Protein AF-A0A371H935-F1 (afdb_monomer_lite)

Organism: Mucuna pruriens (NCBI:txid157652)

pLDDT: mean 74.62, std 10.26, range [53.62, 87.69]

Foldseek 3Di:
DFLEPVNLLVLADDPPDDLLNSLVVSVVSQVRYPPHDDQVRSVVSVLSRYPVVVVVQVVVPPDPGSVVVSVSD

Radius of gyration: 11.7 Å; chains: 1; bounding box: 23×29×27 Å

Sequence (73 aa):
MTPDRSRLHNLSKTESNGFKDYAQRWRELAAQVKPPLTKKEMVSMFIETLQSSFYDKVVGSVTSNFADLVMVG

Structure (mmCIF, N/CA/C/O backbone):
data_AF-A0A371H935-F1
#
_entry.id   AF-A0A371H935-F1
#
loop_
_atom_site.group_PDB
_atom_site.id
_atom_site.type_symbol
_atom_site.label_atom_id
_atom_site.label_alt_id
_atom_site.label_comp_id
_atom_site.label_asym_id
_atom_site.label_entity_id
_atom_site.label_seq_id
_atom_site.pdbx_PDB_ins_code
_atom_site.Cartn_x
_atom_site.Cartn_y
_atom_site.Cartn_z
_atom_site.occupancy
_atom_site.B_iso_or_equiv
_atom_site.auth_seq_id
_atom_site.auth_comp_id
_atom_site.auth_asym_id
_atom_site.auth_atom_id
_atom_site.pdbx_PDB_model_num
ATOM 1 N N . MET A 1 1 ? 2.643 -14.225 15.159 1.00 57.25 1 MET A N 1
ATOM 2 C CA . MET A 1 1 ? 2.891 -12.770 15.249 1.00 57.25 1 MET A CA 1
ATOM 3 C C . MET A 1 1 ? 2.126 -12.104 14.119 1.00 57.25 1 MET A C 1
ATOM 5 O O . MET A 1 1 ? 2.375 -12.442 12.967 1.00 57.25 1 MET A O 1
ATOM 9 N N . THR A 1 2 ? 1.142 -11.264 14.435 1.00 57.78 2 THR A N 1
ATOM 10 C CA . THR A 1 2 ? 0.382 -10.500 13.432 1.00 57.78 2 THR A CA 1
ATOM 11 C C . THR A 1 2 ? 1.325 -9.494 12.768 1.00 57.78 2 THR A C 1
ATOM 13 O O . THR A 1 2 ? 2.202 -8.967 13.451 1.00 57.78 2 THR A O 1
ATOM 16 N N . PRO A 1 3 ? 1.230 -9.242 11.455 1.00 62.41 3 PRO A N 1
ATOM 17 C CA . PRO A 1 3 ? 1.972 -8.146 10.857 1.00 62.41 3 PRO A CA 1
ATOM 18 C C . PRO A 1 3 ? 1.494 -6.824 11.463 1.00 62.41 3 PRO A C 1
ATOM 20 O O . PRO A 1 3 ? 0.335 -6.454 11.302 1.00 62.41 3 PRO A O 1
ATOM 23 N N . ASP A 1 4 ? 2.376 -6.132 12.176 1.00 79.56 4 ASP A N 1
ATOM 24 C CA . ASP A 1 4 ? 2.095 -4.799 12.703 1.00 79.56 4 ASP A CA 1
ATOM 25 C C . ASP A 1 4 ? 2.426 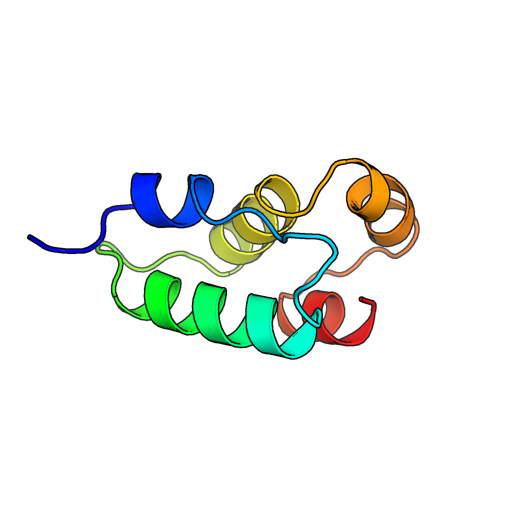-3.727 11.658 1.00 79.56 4 ASP A C 1
ATOM 27 O O . ASP A 1 4 ? 3.153 -3.977 10.691 1.00 79.56 4 ASP A O 1
ATOM 31 N N . ARG A 1 5 ? 1.918 -2.505 11.868 1.00 79.94 5 ARG A N 1
ATOM 32 C CA . ARG A 1 5 ? 2.157 -1.335 10.998 1.00 79.94 5 ARG A CA 1
ATOM 33 C C . ARG A 1 5 ? 3.647 -1.124 10.685 1.00 79.94 5 ARG A C 1
ATOM 35 O O . ARG A 1 5 ? 3.994 -0.731 9.579 1.00 79.94 5 ARG A O 1
ATOM 42 N N . SER A 1 6 ? 4.541 -1.483 11.606 1.00 80.75 6 SER A N 1
ATOM 43 C CA . SER A 1 6 ? 5.998 -1.450 11.414 1.00 80.75 6 SER A CA 1
ATOM 44 C C . SER A 1 6 ? 6.491 -2.294 10.230 1.00 80.75 6 SER A C 1
ATOM 46 O O . SER A 1 6 ? 7.421 -1.892 9.535 1.00 80.75 6 SER A O 1
ATOM 48 N N . ARG A 1 7 ? 5.862 -3.442 9.941 1.00 80.50 7 ARG A N 1
ATOM 49 C CA . ARG A 1 7 ? 6.224 -4.280 8.785 1.00 80.50 7 ARG A CA 1
ATOM 50 C C . ARG A 1 7 ? 5.823 -3.656 7.452 1.00 80.50 7 ARG A C 1
ATOM 52 O O . ARG A 1 7 ? 6.498 -3.924 6.466 1.00 80.50 7 ARG A O 1
ATOM 59 N N . LEU A 1 8 ? 4.765 -2.840 7.426 1.00 84.31 8 LEU A N 1
ATOM 60 C CA . LEU A 1 8 ? 4.399 -2.065 6.238 1.00 84.31 8 LEU A CA 1
ATOM 61 C C . LEU A 1 8 ? 5.432 -0.981 5.955 1.00 84.31 8 LEU A C 1
ATOM 63 O O . LEU A 1 8 ? 5.911 -0.902 4.833 1.00 84.31 8 LEU A O 1
ATOM 67 N N . HIS A 1 9 ? 5.828 -0.213 6.976 1.00 77.56 9 HIS A N 1
AT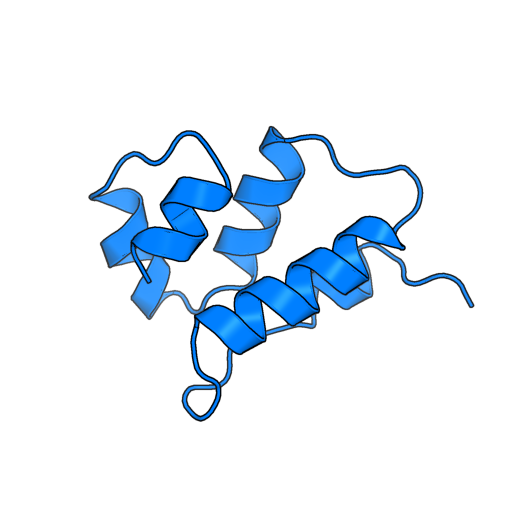OM 68 C CA . HIS A 1 9 ? 6.844 0.837 6.827 1.00 77.56 9 HIS A CA 1
ATOM 69 C C . HIS A 1 9 ? 8.217 0.291 6.419 1.00 77.56 9 HIS A C 1
ATOM 71 O O . HIS A 1 9 ? 8.944 0.934 5.671 1.00 77.56 9 HIS A O 1
ATOM 77 N N . ASN A 1 10 ? 8.562 -0.917 6.868 1.00 79.75 10 ASN A N 1
ATOM 78 C CA . ASN A 1 10 ? 9.800 -1.581 6.461 1.00 79.75 10 ASN A CA 1
ATOM 79 C C . ASN A 1 10 ? 9.762 -2.116 5.019 1.00 79.75 10 ASN A C 1
ATOM 81 O O . ASN A 1 10 ? 10.795 -2.545 4.505 1.00 79.75 10 ASN A O 1
ATOM 85 N N . LEU A 1 11 ? 8.597 -2.128 4.363 1.00 81.50 11 LEU A N 1
ATOM 86 C CA . LEU A 1 11 ? 8.467 -2.588 2.989 1.00 81.50 11 LEU A CA 1
ATOM 87 C C . LEU A 1 11 ? 8.852 -1.463 2.023 1.00 81.50 11 LEU A C 1
ATOM 89 O O . LEU A 1 11 ? 7.991 -0.761 1.506 1.00 81.50 11 LEU A O 1
ATOM 93 N N . SER A 1 12 ? 10.138 -1.286 1.748 1.00 73.00 12 SER A N 1
ATOM 94 C CA . SER A 1 12 ? 10.583 -0.314 0.747 1.00 73.00 12 SER A CA 1
ATOM 95 C C . SER A 1 12 ? 10.520 -0.898 -0.663 1.00 73.00 12 SER A C 1
ATOM 97 O O . SER A 1 12 ? 10.827 -2.074 -0.895 1.00 73.00 12 SER A O 1
ATOM 99 N N . LYS A 1 13 ? 10.114 -0.077 -1.638 1.00 72.00 13 LYS A N 1
ATOM 100 C CA . LYS A 1 13 ? 10.233 -0.465 -3.045 1.00 72.00 13 LYS A CA 1
ATOM 101 C C . LYS A 1 13 ? 11.717 -0.499 -3.414 1.00 72.00 13 LYS A C 1
ATOM 103 O O . LYS A 1 13 ? 12.366 0.542 -3.474 1.00 72.00 13 LYS A O 1
ATOM 108 N N . THR A 1 14 ? 12.244 -1.682 -3.707 1.00 68.19 14 THR A N 1
ATOM 109 C CA . THR A 1 14 ? 13.554 -1.832 -4.348 1.00 68.19 14 THR A CA 1
ATOM 110 C C . THR A 1 14 ? 13.456 -1.496 -5.838 1.00 68.19 14 THR A C 1
ATOM 112 O O . THR A 1 14 ? 12.418 -1.705 -6.475 1.00 68.19 14 THR A O 1
ATOM 115 N N . GLU A 1 15 ? 14.533 -0.970 -6.426 1.00 62.38 15 GLU A N 1
ATOM 116 C CA . GLU A 1 15 ? 14.556 -0.605 -7.853 1.00 62.38 15 GLU A CA 1
ATOM 117 C C . GLU A 1 15 ? 14.355 -1.813 -8.780 1.00 62.38 15 GLU A C 1
ATOM 119 O O . GLU A 1 15 ? 13.783 -1.679 -9.857 1.00 62.38 15 GLU A O 1
ATOM 124 N N . SER A 1 16 ? 14.731 -3.006 -8.316 1.00 64.50 16 SER A N 1
ATOM 125 C CA . SER A 1 16 ? 14.550 -4.281 -9.014 1.00 64.50 16 SER A CA 1
ATOM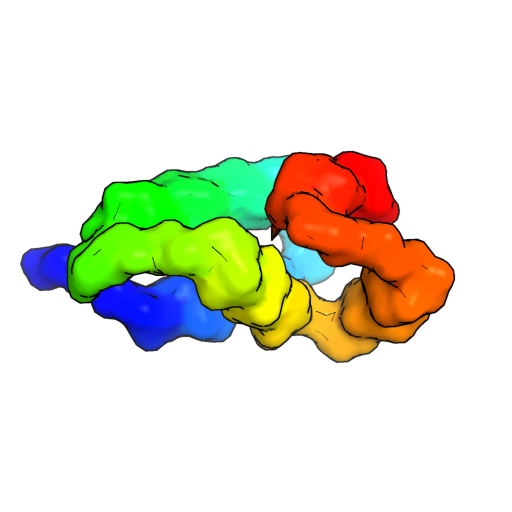 126 C C . SER A 1 16 ? 13.113 -4.811 -9.013 1.00 64.50 16 SER A C 1
ATOM 128 O O . SER A 1 16 ? 12.792 -5.681 -9.821 1.00 64.50 16 SER A O 1
ATOM 130 N N . ASN A 1 17 ? 12.237 -4.310 -8.136 1.00 67.75 17 ASN A N 1
ATOM 131 C CA . ASN A 1 17 ? 10.842 -4.734 -8.089 1.00 67.75 17 ASN A CA 1
ATOM 132 C C . ASN A 1 17 ? 9.971 -3.845 -8.984 1.00 67.75 17 ASN A C 1
ATOM 134 O O . ASN A 1 17 ? 9.964 -2.614 -8.854 1.00 67.75 17 ASN A O 1
ATOM 138 N N . GLY A 1 18 ? 9.170 -4.486 -9.841 1.00 76.62 18 GLY A N 1
ATOM 139 C CA . GLY A 1 18 ? 8.100 -3.820 -10.573 1.00 76.62 18 GLY A CA 1
ATOM 140 C C . GLY A 1 18 ? 7.128 -3.136 -9.611 1.00 76.62 18 GLY A C 1
ATOM 141 O O . GLY A 1 18 ? 6.821 -3.658 -8.536 1.00 76.62 18 GLY A O 1
ATOM 142 N N . PHE A 1 19 ? 6.643 -1.950 -9.981 1.00 77.44 19 PHE A N 1
ATOM 143 C CA . PHE A 1 19 ? 5.752 -1.165 -9.124 1.00 77.44 19 PHE A CA 1
ATOM 144 C C . PHE A 1 19 ? 4.454 -1.913 -8.786 1.00 77.44 19 PHE A C 1
ATOM 146 O O . PHE A 1 19 ? 4.025 -1.913 -7.635 1.00 77.44 19 PHE A O 1
ATOM 153 N N . LYS A 1 20 ? 3.892 -2.651 -9.752 1.00 80.06 20 LYS A N 1
ATOM 154 C CA . LYS A 1 20 ? 2.707 -3.499 -9.547 1.00 80.06 20 LYS A CA 1
ATOM 155 C C . LYS A 1 20 ? 2.940 -4.624 -8.537 1.00 80.06 20 LYS A C 1
ATOM 157 O O . LYS A 1 20 ? 2.105 -4.820 -7.658 1.00 80.06 20 LYS A O 1
ATOM 162 N N . ASP A 1 21 ? 4.074 -5.320 -8.614 1.00 84.44 21 ASP A N 1
ATOM 163 C CA . ASP A 1 21 ? 4.411 -6.395 -7.668 1.00 84.44 21 ASP A CA 1
ATOM 164 C C . ASP A 1 21 ? 4.610 -5.851 -6.253 1.00 84.44 21 ASP A C 1
ATOM 166 O O . ASP A 1 21 ? 4.195 -6.459 -5.264 1.00 84.44 21 ASP A O 1
ATOM 170 N N . TYR A 1 22 ? 5.228 -4.672 -6.157 1.00 84.62 22 TYR A N 1
ATOM 171 C CA . TYR A 1 22 ? 5.381 -3.959 -4.900 1.00 84.62 22 TYR A CA 1
ATOM 172 C C . TYR A 1 22 ? 4.025 -3.542 -4.312 1.00 84.62 22 TYR A C 1
ATOM 174 O O . TYR A 1 22 ? 3.732 -3.875 -3.164 1.00 84.62 22 TYR A O 1
ATOM 182 N N . ALA A 1 23 ? 3.170 -2.890 -5.105 1.00 84.31 23 ALA A N 1
ATOM 183 C CA . ALA A 1 23 ? 1.831 -2.475 -4.699 1.00 84.31 23 ALA A CA 1
ATOM 184 C C . ALA A 1 23 ? 0.970 -3.653 -4.227 1.00 84.31 23 ALA A C 1
ATOM 186 O O . ALA A 1 23 ? 0.270 -3.549 -3.217 1.00 84.31 23 ALA A O 1
ATOM 187 N N . GLN A 1 24 ? 1.055 -4.785 -4.928 1.00 86.19 24 GLN A N 1
ATOM 188 C CA . GLN A 1 24 ? 0.339 -6.004 -4.575 1.00 86.19 24 GLN A CA 1
ATOM 189 C C . GLN A 1 24 ? 0.800 -6.552 -3.216 1.00 86.19 24 GLN A C 1
ATOM 191 O O . GLN A 1 24 ? -0.024 -6.740 -2.320 1.00 86.19 24 GLN A O 1
ATOM 196 N N . ARG A 1 25 ? 2.115 -6.723 -3.013 1.00 86.69 25 ARG A N 1
ATOM 197 C CA . ARG A 1 25 ? 2.678 -7.195 -1.732 1.00 86.69 25 ARG A CA 1
ATOM 198 C C . ARG A 1 25 ? 2.372 -6.250 -0.573 1.00 86.69 25 ARG A C 1
ATOM 200 O O . ARG A 1 25 ? 2.058 -6.701 0.528 1.00 86.69 25 ARG A O 1
ATOM 207 N N . TRP A 1 26 ? 2.448 -4.944 -0.816 1.00 87.69 26 TRP A N 1
ATOM 208 C CA . TRP A 1 26 ? 2.123 -3.936 0.188 1.00 87.69 26 TRP A CA 1
ATOM 209 C C . TRP A 1 26 ? 0.654 -4.035 0.608 1.00 87.69 26 TRP A C 1
ATOM 211 O O . TRP A 1 26 ? 0.347 -4.080 1.798 1.00 87.69 26 TRP A O 1
ATOM 221 N N . ARG A 1 27 ? -0.259 -4.173 -0.363 1.00 86.88 27 ARG A N 1
ATOM 222 C CA . ARG A 1 27 ? -1.697 -4.338 -0.110 1.00 86.88 27 ARG A CA 1
ATOM 223 C C . ARG A 1 27 ? -2.015 -5.617 0.666 1.00 86.88 27 ARG A C 1
ATOM 225 O O . ARG A 1 27 ? -2.848 -5.584 1.569 1.00 86.88 27 ARG A O 1
ATOM 232 N N . GLU A 1 28 ? -1.360 -6.726 0.338 1.00 87.69 28 GLU A N 1
ATOM 233 C CA . GLU A 1 28 ? -1.522 -8.004 1.045 1.00 87.69 28 GLU A CA 1
ATOM 234 C C . GLU A 1 28 ? -1.083 -7.920 2.507 1.00 87.69 28 GLU A C 1
ATOM 236 O O . GLU A 1 28 ? -1.738 -8.484 3.386 1.00 87.69 28 GLU A O 1
ATOM 241 N N . LEU A 1 29 ? -0.002 -7.192 2.791 1.00 86.56 29 LEU A N 1
ATOM 242 C CA . LEU A 1 29 ? 0.412 -6.915 4.163 1.00 86.56 29 LEU A CA 1
ATOM 243 C C . LEU A 1 29 ? -0.568 -5.971 4.857 1.00 86.56 29 LEU A C 1
ATOM 245 O O . LEU A 1 29 ? -0.931 -6.217 6.004 1.00 86.56 29 LEU A O 1
ATOM 249 N N . ALA A 1 30 ? -1.057 -4.944 4.159 1.00 85.31 30 ALA A N 1
ATOM 250 C CA . ALA A 1 30 ? -1.974 -3.960 4.726 1.00 85.31 30 ALA A CA 1
ATOM 251 C C . ALA A 1 30 ? -3.315 -4.585 5.123 1.00 85.31 30 ALA A C 1
ATOM 253 O O . ALA A 1 30 ? -3.892 -4.206 6.140 1.00 85.31 30 ALA A O 1
ATOM 254 N N . ALA A 1 31 ? -3.768 -5.594 4.374 1.00 85.94 31 ALA A N 1
ATOM 255 C CA . ALA A 1 31 ? -4.953 -6.382 4.699 1.00 85.94 31 ALA A CA 1
ATOM 256 C C . ALA A 1 31 ? -4.792 -7.244 5.968 1.00 85.94 31 ALA A C 1
ATOM 258 O O . ALA A 1 31 ? -5.788 -7.613 6.587 1.00 85.94 31 ALA A O 1
ATOM 259 N N . GLN A 1 32 ? -3.556 -7.569 6.360 1.00 86.38 32 GLN A N 1
ATOM 260 C CA . GLN A 1 32 ? -3.254 -8.382 7.544 1.00 86.38 32 GLN A CA 1
ATOM 261 C C . GLN A 1 32 ? -3.002 -7.547 8.808 1.00 86.38 32 GLN A C 1
ATOM 263 O O . GLN A 1 32 ? -3.027 -8.099 9.911 1.00 86.38 32 GLN A O 1
ATOM 268 N N . VAL A 1 33 ? -2.772 -6.236 8.668 1.00 85.19 33 VAL A N 1
ATOM 269 C CA . VAL A 1 33 ? -2.565 -5.331 9.804 1.00 85.19 33 VAL A CA 1
ATOM 270 C C . VAL A 1 33 ? -3.862 -5.140 10.586 1.00 85.19 33 VAL A C 1
ATOM 272 O O . VAL A 1 33 ? -4.934 -4.923 10.017 1.00 85.19 33 VAL A O 1
ATOM 275 N N . LYS A 1 34 ? -3.757 -5.182 11.920 1.00 82.62 34 LYS A N 1
ATOM 276 C CA . LYS A 1 34 ? -4.851 -4.839 12.833 1.00 82.62 34 LYS A CA 1
ATOM 277 C C . LYS A 1 34 ? -4.440 -3.701 13.776 1.00 82.62 34 LYS A C 1
ATOM 279 O O . LYS A 1 34 ? -3.350 -3.768 14.338 1.00 82.62 34 LYS A O 1
ATOM 284 N N . PRO A 1 35 ? -5.307 -2.695 13.994 1.00 84.38 35 PRO A N 1
ATOM 285 C CA . PRO A 1 35 ? -6.591 -2.477 13.317 1.00 84.38 35 PRO A CA 1
ATOM 286 C C . PRO A 1 35 ? -6.415 -2.139 11.818 1.00 84.38 35 PRO A C 1
ATOM 288 O O . PRO A 1 35 ? -5.341 -1.666 11.434 1.00 84.38 35 PRO A O 1
ATOM 291 N N . PRO A 1 36 ? -7.443 -2.390 10.978 1.00 83.56 36 PRO A N 1
ATOM 292 C CA . PRO A 1 36 ? -7.367 -2.118 9.548 1.00 83.56 36 PRO A CA 1
ATOM 293 C C . PRO A 1 36 ? -7.063 -0.644 9.283 1.00 83.56 36 PRO A C 1
ATOM 295 O O . PRO A 1 36 ? -7.541 0.240 9.995 1.00 83.56 36 PRO A O 1
ATOM 298 N N . LEU A 1 37 ? -6.284 -0.385 8.237 1.00 85.88 37 LEU A N 1
ATOM 299 C CA . LEU A 1 37 ? -5.934 0.971 7.834 1.00 85.88 37 LEU A CA 1
ATOM 300 C C . LEU A 1 37 ? -7.120 1.676 7.177 1.00 85.88 37 LEU A C 1
ATOM 302 O O . LEU A 1 37 ? -7.835 1.098 6.356 1.00 85.88 37 LEU A O 1
ATOM 306 N N . THR A 1 38 ? -7.308 2.954 7.489 1.00 86.75 38 THR A N 1
ATOM 307 C CA . THR A 1 38 ? -8.240 3.800 6.737 1.00 86.75 38 THR A CA 1
ATOM 308 C C . THR A 1 38 ? -7.694 4.100 5.336 1.00 86.75 38 THR A C 1
ATOM 310 O O . THR A 1 38 ? -6.497 3.989 5.076 1.00 86.75 38 THR A O 1
ATOM 313 N N . LYS A 1 39 ? -8.555 4.526 4.400 1.00 81.38 39 LYS A N 1
ATOM 314 C CA . LYS A 1 39 ? -8.118 4.891 3.035 1.00 81.38 39 LYS A CA 1
ATOM 315 C C . LYS A 1 39 ? -7.025 5.968 3.031 1.00 81.38 39 LYS A C 1
ATOM 317 O O . LYS A 1 39 ? -6.093 5.873 2.243 1.00 81.38 39 LYS A O 1
ATOM 322 N N . LYS A 1 40 ? -7.131 6.964 3.919 1.00 82.69 40 LYS A N 1
ATOM 323 C CA . LYS A 1 40 ? -6.131 8.035 4.057 1.00 82.69 40 LYS A CA 1
ATOM 324 C C . LYS A 1 40 ? -4.804 7.500 4.592 1.00 82.69 40 LYS A C 1
ATOM 326 O O . LYS A 1 40 ? -3.762 7.810 4.030 1.00 82.69 40 LYS A O 1
ATOM 331 N N . GLU A 1 41 ? -4.855 6.661 5.626 1.00 84.62 41 GLU A N 1
ATOM 332 C CA . GLU A 1 41 ? -3.668 6.005 6.186 1.00 84.62 41 GLU A CA 1
ATOM 333 C C . GLU A 1 41 ? -2.984 5.090 5.164 1.00 84.62 41 GLU A C 1
ATOM 335 O O . GLU A 1 41 ? -1.762 5.095 5.077 1.00 84.62 41 GLU A O 1
ATOM 340 N N . MET A 1 42 ? -3.750 4.344 4.357 1.00 84.06 42 MET A N 1
ATOM 341 C CA . MET A 1 42 ? -3.187 3.516 3.286 1.00 84.06 42 MET A CA 1
ATOM 342 C C . MET A 1 42 ? -2.418 4.346 2.262 1.00 84.06 42 MET A C 1
ATOM 344 O O . MET A 1 42 ? -1.319 3.966 1.880 1.00 84.06 42 MET A O 1
ATOM 348 N N . VAL A 1 43 ? -2.988 5.471 1.826 1.00 81.81 43 VAL A N 1
ATOM 349 C CA . VAL A 1 43 ? -2.339 6.371 0.864 1.00 81.81 43 VAL A CA 1
ATOM 350 C C . VAL A 1 43 ? -1.074 6.985 1.466 1.00 81.81 43 VAL A C 1
ATOM 352 O O . VAL A 1 43 ? -0.024 6.899 0.839 1.00 81.81 43 VAL A O 1
ATOM 355 N N . SER A 1 44 ? -1.148 7.531 2.687 1.00 81.75 44 SER A N 1
ATOM 356 C CA . SER A 1 44 ? 0.015 8.138 3.358 1.00 81.75 44 SER A CA 1
ATOM 357 C C . SER A 1 44 ? 1.142 7.130 3.543 1.00 81.75 44 SER A C 1
ATOM 359 O O . SER A 1 44 ? 2.256 7.368 3.093 1.00 81.75 44 SER A O 1
ATOM 361 N N . MET A 1 45 ? 0.847 5.960 4.120 1.00 83.44 45 MET A N 1
ATOM 362 C CA . MET A 1 45 ? 1.882 4.959 4.373 1.00 83.44 45 MET A CA 1
ATOM 363 C C . MET A 1 45 ? 2.451 4.372 3.086 1.00 83.44 45 MET A C 1
ATOM 365 O O . MET A 1 45 ? 3.648 4.123 3.029 1.00 83.44 45 MET A O 1
ATOM 369 N N . PHE A 1 46 ? 1.634 4.162 2.049 1.00 82.75 46 PHE A N 1
ATOM 370 C CA . PHE A 1 46 ? 2.147 3.680 0.769 1.00 82.75 46 PHE A CA 1
ATOM 371 C C . PHE A 1 46 ? 3.131 4.685 0.161 1.00 82.75 46 PHE A C 1
ATOM 373 O O . PHE A 1 46 ? 4.217 4.294 -0.259 1.00 82.75 46 PHE A O 1
ATOM 380 N N . ILE A 1 47 ? 2.795 5.979 0.193 1.00 77.94 47 ILE A N 1
ATOM 381 C CA . ILE A 1 47 ? 3.684 7.060 -0.250 1.00 77.94 47 ILE A CA 1
ATOM 382 C C . ILE A 1 47 ? 4.973 7.100 0.583 1.00 77.94 47 ILE A C 1
ATOM 384 O O . ILE A 1 47 ? 6.049 7.205 0.008 1.00 77.94 47 ILE A O 1
ATOM 388 N N . GLU A 1 48 ? 4.884 6.974 1.908 1.00 78.62 48 GLU A N 1
ATOM 389 C CA . GLU A 1 48 ? 6.052 6.958 2.806 1.00 78.62 48 GLU A CA 1
ATOM 390 C C . GLU A 1 48 ? 6.995 5.776 2.542 1.00 78.62 48 GLU A C 1
ATOM 392 O O . GLU A 1 48 ? 8.195 5.861 2.794 1.00 78.62 48 GLU A O 1
ATOM 397 N N . THR A 1 49 ? 6.457 4.664 2.039 1.00 80.06 49 THR A N 1
ATOM 398 C CA . THR A 1 49 ? 7.232 3.463 1.706 1.00 80.06 49 THR A CA 1
ATOM 399 C C . THR A 1 49 ? 7.794 3.462 0.280 1.00 80.06 49 THR A C 1
ATOM 401 O O . THR A 1 49 ? 8.702 2.683 -0.041 1.00 80.06 49 THR A O 1
ATOM 404 N N . LEU A 1 50 ? 7.293 4.352 -0.582 1.00 76.50 50 LEU A N 1
ATOM 405 C CA . LEU A 1 50 ? 7.901 4.647 -1.874 1.00 76.50 50 LEU A CA 1
ATOM 406 C C . LEU A 1 50 ? 9.143 5.522 -1.651 1.00 76.50 50 LEU A C 1
ATOM 408 O O . LEU A 1 50 ? 9.138 6.442 -0.839 1.00 76.50 50 LEU A O 1
ATOM 412 N N . GLN A 1 51 ? 10.235 5.232 -2.364 1.00 68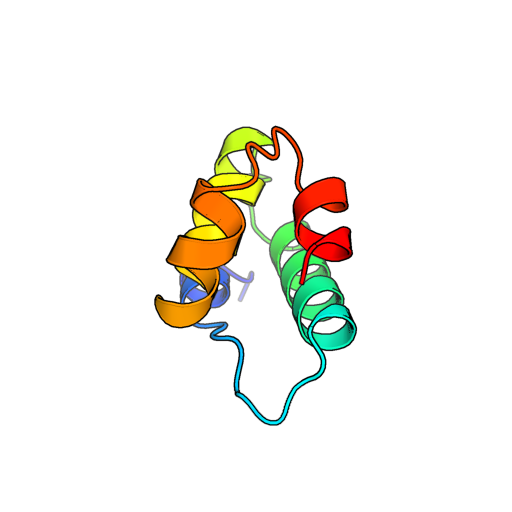.19 51 GLN A N 1
ATOM 413 C CA . GLN A 1 51 ? 11.447 6.054 -2.284 1.00 68.19 51 GLN A CA 1
ATOM 414 C C . GLN A 1 51 ? 11.132 7.520 -2.618 1.00 68.19 51 GLN A C 1
ATOM 416 O O . GLN A 1 51 ? 10.270 7.795 -3.453 1.00 68.19 51 GLN A O 1
ATOM 421 N N . SER A 1 52 ? 11.864 8.463 -2.012 1.00 60.50 52 SER A N 1
ATOM 422 C CA . SER A 1 52 ? 11.646 9.909 -2.197 1.00 60.50 52 SER A CA 1
ATOM 423 C C . SER A 1 52 ? 11.657 10.346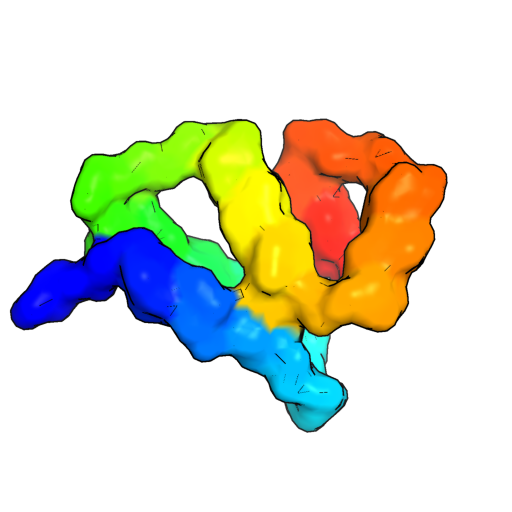 -3.668 1.00 60.50 52 SER A C 1
ATOM 425 O O . SER A 1 52 ? 10.981 11.300 -4.030 1.00 60.50 52 SER A O 1
ATOM 427 N N . SER A 1 53 ? 12.347 9.605 -4.539 1.00 61.59 53 SER A N 1
ATOM 428 C CA . SER A 1 53 ? 12.361 9.808 -5.993 1.00 61.59 53 SER A CA 1
ATOM 429 C C . SER A 1 53 ? 10.992 9.615 -6.667 1.00 61.59 53 SER A C 1
ATOM 431 O O . SER A 1 53 ? 10.746 10.160 -7.744 1.00 61.59 53 SER A O 1
ATOM 433 N N . PHE A 1 54 ? 10.089 8.854 -6.047 1.00 63.31 54 PHE A N 1
ATOM 434 C CA . PHE A 1 54 ? 8.706 8.668 -6.484 1.00 63.31 54 PHE A CA 1
ATOM 435 C C . PHE A 1 54 ? 7.760 9.720 -5.897 1.00 63.31 54 PHE A C 1
ATOM 437 O O . PHE A 1 54 ? 6.769 10.069 -6.539 1.00 63.31 54 PHE A O 1
ATOM 444 N N . TYR A 1 55 ? 8.088 10.258 -4.719 1.00 62.22 55 TYR A N 1
ATOM 445 C CA . TYR A 1 55 ? 7.314 11.307 -4.059 1.00 62.22 55 TYR A CA 1
ATOM 446 C C . TYR A 1 55 ? 7.177 12.549 -4.945 1.00 62.22 55 TYR A C 1
ATOM 448 O O . TYR A 1 55 ? 6.065 13.030 -5.128 1.00 62.22 55 TYR A O 1
ATOM 456 N N . ASP A 1 56 ? 8.255 13.002 -5.595 1.00 62.25 56 ASP A N 1
ATOM 457 C CA . ASP A 1 56 ? 8.206 14.169 -6.492 1.00 62.25 56 ASP A CA 1
ATOM 458 C C . ASP A 1 56 ? 7.268 13.966 -7.693 1.00 62.25 56 ASP A C 1
ATOM 460 O O . ASP A 1 56 ? 6.567 14.888 -8.114 1.00 62.25 56 ASP A O 1
ATOM 464 N N . LYS A 1 57 ? 7.199 12.740 -8.229 1.00 61.75 57 LYS A N 1
ATOM 465 C CA . LYS A 1 57 ? 6.307 12.407 -9.352 1.00 61.75 57 LYS A CA 1
ATOM 466 C C . LYS A 1 57 ? 4.846 12.292 -8.919 1.00 61.75 57 LYS A C 1
ATOM 468 O O . LYS A 1 57 ? 3.954 12.694 -9.661 1.00 61.75 57 LYS A O 1
ATOM 473 N N . VAL A 1 58 ? 4.603 11.752 -7.726 1.00 61.78 58 VAL A N 1
ATOM 474 C CA . VAL A 1 58 ? 3.255 11.538 -7.182 1.00 61.78 58 VAL A CA 1
ATOM 475 C C . VAL A 1 58 ? 2.675 12.827 -6.597 1.00 61.78 58 VAL A C 1
ATOM 477 O O . VAL A 1 58 ? 1.503 13.103 -6.801 1.00 61.78 58 VAL A O 1
ATOM 480 N N . VAL A 1 59 ? 3.467 13.672 -5.933 1.00 57.84 59 VAL A N 1
ATOM 481 C CA . VAL A 1 59 ? 2.991 14.956 -5.384 1.00 57.84 59 VAL A CA 1
ATOM 482 C C . VAL A 1 59 ? 2.581 15.938 -6.481 1.00 57.84 59 VAL A C 1
ATOM 484 O O . VAL A 1 59 ? 1.642 16.707 -6.286 1.00 57.84 59 VAL A O 1
ATOM 487 N N . GLY A 1 60 ? 3.210 15.871 -7.659 1.00 57.12 60 GLY A N 1
ATOM 488 C CA . GLY A 1 60 ? 2.761 16.623 -8.836 1.00 57.12 60 GLY A CA 1
ATOM 489 C C . GLY A 1 60 ? 1.427 16.131 -9.416 1.00 57.12 60 GLY A C 1
ATOM 490 O O . GLY A 1 60 ? 0.725 16.893 -10.077 1.00 57.12 60 GLY A O 1
ATOM 491 N N . SER A 1 61 ? 1.051 14.878 -9.144 1.00 54.56 61 SER A N 1
ATOM 492 C CA . SER A 1 61 ? -0.162 14.228 -9.636 1.00 54.56 61 SER A CA 1
ATOM 493 C C . SER A 1 61 ? -1.075 13.910 -8.456 1.00 54.56 61 SER A C 1
ATOM 495 O O . SER A 1 61 ? -1.047 12.814 -7.917 1.00 54.56 61 SER A O 1
ATOM 497 N N . VAL A 1 62 ? -1.879 14.885 -8.038 1.00 53.62 62 VAL A N 1
ATOM 498 C CA . VAL A 1 62 ? -2.826 14.840 -6.908 1.00 53.62 62 VAL A CA 1
ATOM 499 C C . VAL A 1 62 ? -3.725 13.588 -6.938 1.00 53.62 62 VAL A C 1
ATOM 501 O O . VAL A 1 62 ? -4.852 13.624 -7.428 1.00 53.62 62 VAL A O 1
ATOM 504 N N . THR A 1 63 ? -3.262 12.457 -6.409 1.00 56.47 63 THR A N 1
ATOM 505 C CA . THR A 1 63 ? -4.049 11.220 -6.371 1.00 56.47 63 THR A CA 1
ATOM 506 C C . THR A 1 63 ? -4.694 11.050 -5.006 1.00 56.47 63 THR A C 1
ATOM 508 O O . THR A 1 63 ? -4.026 10.830 -3.997 1.00 56.47 63 THR A O 1
ATOM 511 N N . SER A 1 64 ? -6.025 11.138 -4.978 1.00 63.84 64 SER A N 1
ATOM 512 C CA . SER A 1 64 ? -6.839 11.035 -3.757 1.00 63.84 64 SER A CA 1
ATOM 513 C C . SER A 1 64 ? -7.066 9.586 -3.300 1.00 63.84 64 SER A C 1
ATOM 515 O O . SER A 1 64 ? -7.715 9.357 -2.276 1.00 63.84 64 SER A O 1
ATOM 517 N N . ASN A 1 65 ? -6.585 8.590 -4.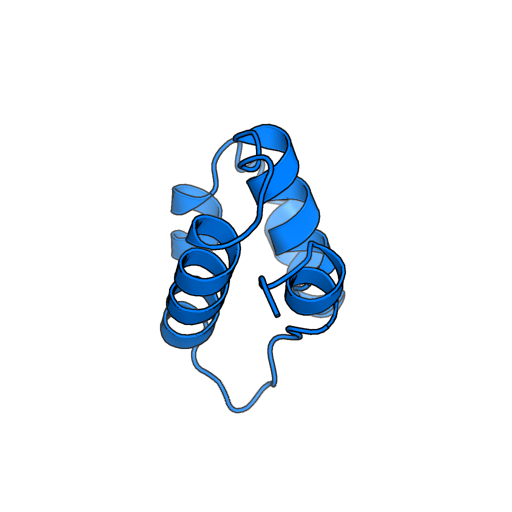055 1.00 69.12 65 ASN A N 1
ATOM 518 C CA . ASN A 1 65 ? -6.840 7.183 -3.772 1.00 69.12 65 ASN A CA 1
ATOM 519 C C . ASN A 1 65 ? -5.645 6.263 -4.105 1.00 69.12 65 ASN A C 1
ATOM 521 O O . ASN A 1 65 ? -4.799 6.578 -4.938 1.00 69.12 65 ASN A O 1
ATOM 525 N N . PHE A 1 66 ? -5.599 5.101 -3.442 1.00 69.19 66 PHE A N 1
ATOM 526 C CA . PHE A 1 66 ? -4.536 4.099 -3.595 1.00 69.19 66 PHE A CA 1
ATOM 527 C C . PHE A 1 66 ? -4.467 3.489 -5.006 1.00 69.19 66 PHE A C 1
ATOM 529 O O . PHE A 1 66 ? -3.381 3.209 -5.490 1.00 69.19 66 PHE A O 1
ATOM 536 N N . ALA A 1 67 ? -5.599 3.277 -5.679 1.00 71.75 67 ALA A N 1
ATOM 537 C CA . ALA A 1 67 ? -5.616 2.710 -7.027 1.00 71.75 67 ALA A CA 1
ATOM 538 C C . ALA A 1 67 ? -4.993 3.660 -8.062 1.00 71.75 67 ALA A C 1
ATOM 540 O O . ALA A 1 67 ? -4.259 3.199 -8.932 1.00 71.75 67 ALA A O 1
ATOM 541 N N . ASP A 1 68 ? -5.215 4.968 -7.926 1.00 72.94 68 ASP A N 1
ATOM 542 C CA . ASP A 1 68 ? -4.582 5.973 -8.783 1.00 72.94 68 ASP A CA 1
ATOM 543 C C . ASP A 1 68 ? -3.063 5.981 -8.568 1.00 72.94 68 ASP A C 1
ATOM 545 O O . ASP A 1 68 ? -2.297 5.998 -9.526 1.00 72.94 68 ASP A O 1
ATOM 549 N N . LEU A 1 69 ? -2.626 5.876 -7.310 1.00 72.62 69 LEU A N 1
ATOM 550 C CA . LEU A 1 69 ? -1.220 5.708 -6.939 1.00 72.62 69 LEU A CA 1
ATOM 551 C C . LEU A 1 69 ? -0.591 4.495 -7.632 1.00 72.62 69 LEU A C 1
ATOM 553 O O . LEU A 1 69 ? 0.484 4.615 -8.208 1.00 72.62 69 LEU A O 1
ATOM 557 N N . VAL A 1 70 ? -1.285 3.350 -7.621 1.00 71.44 70 VAL A N 1
ATOM 558 C CA . VAL A 1 70 ? -0.843 2.103 -8.271 1.00 71.44 70 VAL A CA 1
ATOM 559 C C . VAL A 1 70 ? -0.800 2.214 -9.806 1.00 71.44 70 VAL A C 1
ATOM 561 O O . VAL A 1 70 ? -0.070 1.471 -10.458 1.00 71.44 70 VAL A O 1
ATOM 564 N N . MET A 1 71 ? -1.572 3.128 -10.393 1.00 67.94 71 MET A N 1
ATOM 565 C CA . MET A 1 71 ? -1.633 3.344 -11.839 1.00 67.94 71 MET A CA 1
ATOM 566 C C . MET A 1 71 ? -0.570 4.328 -12.348 1.00 67.94 71 MET A C 1
ATOM 568 O O . MET A 1 71 ? -0.133 4.200 -13.489 1.00 67.94 71 MET A O 1
ATOM 572 N N . VAL A 1 72 ? -0.184 5.312 -11.531 1.00 66.75 72 VAL A N 1
ATOM 573 C CA . VAL A 1 72 ? 0.784 6.358 -11.905 1.00 66.75 72 VAL A CA 1
ATOM 574 C C . VAL A 1 72 ? 2.239 5.869 -11.845 1.00 66.75 72 VAL A C 1
ATOM 576 O O . VAL A 1 72 ? 3.082 6.418 -12.557 1.00 66.75 72 VAL A O 1
ATOM 579 N N . GLY A 1 73 ? 2.550 4.868 -11.014 1.00 60.47 73 GLY A N 1
ATOM 580 C CA . GLY A 1 73 ? 3.908 4.319 -10.872 1.00 60.47 73 GLY A CA 1
ATOM 581 C C . GLY A 1 73 ? 4.224 3.071 -11.675 1.00 60.47 73 GLY A C 1
ATOM 582 O O . GLY A 1 73 ? 5.441 2.833 -11.855 1.00 60.47 73 GLY A O 1
#

Secondary structure (DSSP, 8-state):
----HHHHHT----TTS-HHHHHHHHHHHHTTSSSPPPHHHHHHHHHHHS-HHHHHHHHTS---SHHHHHHH-